Protein AF-A0A7S2IK73-F1 (afdb_monomer)

Sequence (118 aa):
QSRLALACCGTVNLELARARVPQVAVYRSSALTSWVVRRILQPTISHATLPNILNHRLLDDTSLPSVATASIPELLFEQCTAGAITQAALPLLECPAQALAQVEASASVLDALVSRDA

Solvent-accessible surface area (backbone atoms only — not comparable to full-atom values): 6816 Å² total; per-residue (Å²): 135,74,76,62,44,82,37,74,44,60,70,56,50,52,52,33,24,74,68,56,37,29,58,36,39,42,42,68,59,54,83,82,50,43,60,56,38,66,76,62,42,57,89,72,53,91,60,84,42,64,62,49,42,46,57,58,51,54,65,75,76,44,101,62,83,90,66,87,60,46,63,70,48,71,24,59,35,85,52,45,37,75,66,51,50,46,68,59,44,46,54,40,70,76,33,66,67,55,23,49,46,30,20,53,42,39,33,54,47,50,52,56,54,59,64,72,80,109

Struct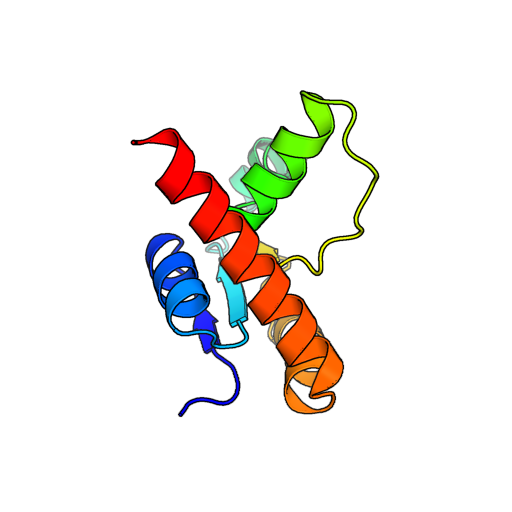ure (mmCIF, N/CA/C/O backbone):
data_AF-A0A7S2IK73-F1
#
_entry.id   AF-A0A7S2IK73-F1
#
loop_
_atom_site.group_PDB
_atom_site.id
_atom_site.type_symbol
_atom_site.label_atom_id
_atom_site.label_alt_id
_atom_site.label_comp_id
_atom_site.label_asym_id
_atom_site.label_entity_id
_atom_site.label_seq_id
_atom_site.pdbx_PDB_ins_code
_atom_site.Cartn_x
_atom_site.Cartn_y
_atom_site.Cartn_z
_atom_site.occupancy
_atom_site.B_iso_or_equiv
_atom_site.auth_seq_id
_atom_site.auth_comp_id
_atom_site.auth_asym_id
_atom_site.auth_atom_id
_atom_site.pdbx_PDB_model_num
ATOM 1 N N . GLN A 1 1 ? -16.899 -9.544 -3.405 1.00 65.75 1 GLN A N 1
ATOM 2 C CA . GLN A 1 1 ? -15.589 -8.916 -3.677 1.00 65.75 1 GLN A CA 1
ATOM 3 C C . GLN A 1 1 ? -15.107 -8.236 -2.402 1.00 65.75 1 GLN A C 1
ATOM 5 O O . GLN A 1 1 ? -15.948 -7.740 -1.657 1.00 65.75 1 GLN A O 1
ATOM 10 N N . SER A 1 2 ? -13.803 -8.258 -2.122 1.00 82.19 2 SER A N 1
ATOM 11 C CA . SER A 1 2 ? -13.225 -7.571 -0.957 1.00 82.19 2 SER A CA 1
ATOM 12 C C . SER A 1 2 ? -13.263 -6.055 -1.158 1.00 82.19 2 SER A C 1
ATOM 14 O O . SER A 1 2 ? -13.017 -5.581 -2.261 1.00 82.19 2 SER A O 1
ATOM 16 N N . ARG A 1 3 ? -13.575 -5.293 -0.101 1.00 87.88 3 ARG A N 1
ATOM 17 C CA . ARG A 1 3 ? -13.638 -3.817 -0.154 1.00 87.88 3 ARG A CA 1
ATOM 18 C C . ARG A 1 3 ? -12.263 -3.145 -0.067 1.00 87.88 3 ARG A C 1
ATOM 20 O O . ARG A 1 3 ? -12.104 -2.030 -0.542 1.00 87.88 3 ARG A O 1
ATOM 27 N N . LEU A 1 4 ? -11.304 -3.818 0.562 1.00 91.31 4 LEU A N 1
ATOM 28 C CA . LEU A 1 4 ? -9.925 -3.383 0.756 1.00 91.31 4 LEU A CA 1
ATOM 29 C C . LEU A 1 4 ? -9.061 -4.631 0.986 1.00 91.31 4 LEU A C 1
ATOM 31 O O . LEU A 1 4 ? -9.536 -5.596 1.591 1.00 91.31 4 LEU A O 1
ATOM 35 N N . ALA A 1 5 ? -7.806 -4.602 0.548 1.00 92.56 5 ALA A N 1
ATOM 36 C CA . ALA A 1 5 ? -6.807 -5.622 0.838 1.00 92.56 5 ALA A CA 1
ATOM 37 C C . ALA A 1 5 ? -5.599 -5.032 1.584 1.00 92.56 5 ALA A C 1
ATOM 39 O O . ALA A 1 5 ? -5.119 -3.951 1.257 1.00 92.56 5 ALA A O 1
ATOM 40 N N . LEU A 1 6 ? -5.078 -5.758 2.572 1.00 91.50 6 LEU A N 1
ATOM 41 C CA . LEU A 1 6 ? -3.769 -5.481 3.167 1.00 91.50 6 LEU A CA 1
ATOM 42 C C . LEU A 1 6 ? -2.783 -6.490 2.583 1.00 91.50 6 LEU A C 1
ATOM 44 O O . LEU A 1 6 ? -2.998 -7.695 2.723 1.00 91.50 6 LEU A O 1
ATOM 48 N N . ALA A 1 7 ? -1.737 -6.018 1.914 1.00 90.44 7 ALA A N 1
ATOM 49 C CA . ALA A 1 7 ? -0.818 -6.878 1.179 1.00 90.44 7 ALA A CA 1
ATOM 50 C C . ALA A 1 7 ? 0.625 -6.695 1.654 1.00 90.44 7 ALA A C 1
ATOM 52 O O . ALA A 1 7 ? 1.130 -5.578 1.748 1.00 90.44 7 ALA A O 1
ATOM 53 N N . CYS A 1 8 ? 1.292 -7.814 1.936 1.00 86.62 8 CYS A N 1
ATOM 54 C CA . CYS A 1 8 ? 2.678 -7.849 2.413 1.00 86.62 8 CYS A CA 1
ATOM 55 C C . CYS A 1 8 ? 3.665 -8.340 1.344 1.00 86.62 8 CYS A C 1
ATOM 57 O O . CYS A 1 8 ? 4.797 -8.692 1.668 1.00 86.62 8 CYS A O 1
ATOM 59 N N . CYS A 1 9 ? 3.224 -8.480 0.091 1.00 83.56 9 CYS A N 1
ATOM 60 C CA . CYS A 1 9 ? 4.002 -9.105 -0.971 1.00 83.56 9 CYS A CA 1
ATOM 61 C C . CYS A 1 9 ? 3.826 -8.348 -2.286 1.00 83.56 9 CYS A C 1
ATOM 63 O O . CYS A 1 9 ? 2.705 -8.168 -2.756 1.00 83.56 9 CYS A O 1
ATOM 65 N N . GLY A 1 10 ? 4.939 -7.963 -2.912 1.00 78.25 10 GLY A N 1
ATOM 66 C CA . GLY A 1 10 ? 4.924 -7.106 -4.098 1.00 78.25 10 GLY A CA 1
ATOM 67 C C . GLY A 1 10 ? 4.185 -7.705 -5.295 1.00 78.25 10 GLY A C 1
ATOM 68 O O . GLY A 1 10 ? 3.512 -6.974 -6.013 1.00 78.25 10 GLY A O 1
ATOM 69 N N . THR A 1 11 ? 4.244 -9.025 -5.492 1.00 84.00 11 THR A N 1
ATOM 70 C CA . THR A 1 11 ? 3.506 -9.695 -6.578 1.00 84.00 11 THR A CA 1
ATOM 71 C C . THR A 1 11 ? 2.004 -9.727 -6.309 1.00 84.00 11 THR A C 1
ATOM 73 O O . THR A 1 11 ? 1.213 -9.497 -7.218 1.00 84.00 11 THR A O 1
ATOM 76 N N . VAL A 1 12 ? 1.599 -9.909 -5.049 1.00 87.69 12 VAL A N 1
ATOM 77 C CA . VAL A 1 12 ? 0.189 -9.818 -4.643 1.00 87.69 12 VAL A CA 1
ATOM 78 C C . VAL A 1 12 ? -0.352 -8.413 -4.893 1.00 87.69 12 VAL A C 1
ATOM 80 O O . VAL A 1 12 ? -1.484 -8.278 -5.346 1.00 87.69 12 VAL A O 1
ATOM 83 N N . ASN A 1 13 ? 0.453 -7.368 -4.684 1.00 86.25 13 ASN A N 1
ATOM 84 C CA . ASN A 1 13 ? 0.032 -6.001 -4.987 1.00 86.25 13 ASN A CA 1
ATOM 85 C C . ASN A 1 13 ? -0.286 -5.778 -6.475 1.00 86.25 13 ASN A C 1
ATOM 87 O O . ASN A 1 13 ? -1.196 -5.010 -6.793 1.00 86.25 13 ASN A O 1
ATOM 91 N N . LEU A 1 14 ? 0.437 -6.443 -7.384 1.00 84.19 14 LEU A N 1
ATOM 92 C CA . LEU A 1 14 ? 0.161 -6.377 -8.824 1.00 84.19 14 LEU A CA 1
ATOM 93 C C . LEU A 1 14 ? -1.114 -7.141 -9.190 1.00 84.19 14 LEU A C 1
ATOM 95 O O . LEU A 1 14 ? -1.940 -6.631 -9.943 1.00 84.19 14 LEU A O 1
ATOM 99 N N . GLU A 1 15 ? -1.317 -8.324 -8.612 1.00 88.31 15 GLU A N 1
ATOM 100 C CA . GLU A 1 15 ? -2.551 -9.093 -8.813 1.00 88.31 15 GLU A CA 1
ATOM 101 C C . GLU A 1 15 ? -3.779 -8.352 -8.265 1.00 88.31 15 GLU A C 1
ATOM 103 O O . GLU A 1 15 ? -4.835 -8.341 -8.894 1.00 88.31 15 GLU A O 1
ATOM 108 N N . LEU A 1 16 ? -3.647 -7.658 -7.130 1.00 90.00 16 LEU A N 1
ATOM 109 C CA . LEU A 1 16 ? -4.706 -6.808 -6.575 1.00 90.00 16 LEU A CA 1
ATOM 110 C C . LEU A 1 16 ? -4.988 -5.584 -7.453 1.00 90.00 16 LEU A C 1
ATOM 112 O O . LEU A 1 16 ? -6.155 -5.237 -7.650 1.00 90.00 16 LEU A O 1
ATOM 116 N N . ALA A 1 17 ? -3.946 -4.968 -8.023 1.00 87.44 17 ALA A N 1
ATOM 117 C CA . ALA A 1 17 ? -4.098 -3.891 -8.998 1.00 87.44 17 ALA A CA 1
ATOM 118 C C . ALA A 1 17 ? -4.858 -4.379 -10.243 1.00 87.44 17 ALA A C 1
ATOM 120 O O . ALA A 1 17 ? -5.825 -3.743 -10.665 1.00 87.44 17 ALA A O 1
ATOM 121 N N . ARG A 1 18 ? -4.504 -5.562 -10.764 1.00 87.44 18 ARG A N 1
ATOM 122 C CA . ARG A 1 18 ? -5.210 -6.218 -11.875 1.00 87.44 18 ARG A CA 1
ATOM 123 C C . ARG A 1 18 ? -6.662 -6.549 -11.527 1.00 87.44 18 ARG A C 1
ATOM 125 O O . ARG A 1 18 ? -7.556 -6.358 -12.348 1.00 87.44 18 ARG A O 1
ATOM 132 N N . ALA A 1 19 ? -6.908 -7.019 -10.307 1.00 90.38 19 ALA A N 1
ATOM 133 C CA . ALA A 1 19 ? -8.240 -7.331 -9.795 1.00 90.38 19 ALA A CA 1
ATOM 134 C C . ALA A 1 19 ? -9.061 -6.083 -9.423 1.00 90.38 19 ALA A C 1
ATOM 136 O O . ALA A 1 19 ? -10.208 -6.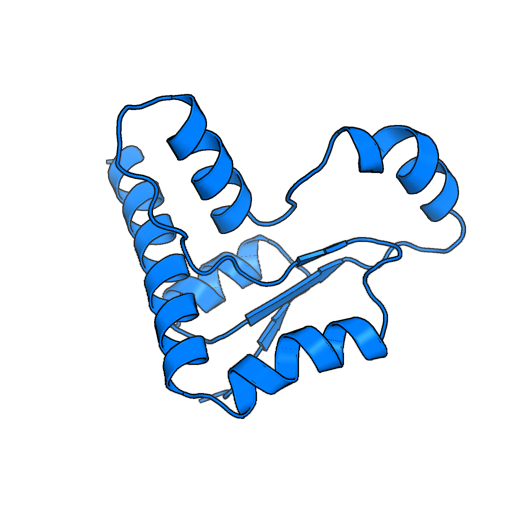221 -8.995 1.00 90.38 19 ALA A O 1
ATOM 137 N N . ARG A 1 20 ? -8.499 -4.876 -9.588 1.00 90.62 20 ARG A N 1
ATOM 138 C CA . ARG A 1 20 ? -9.130 -3.589 -9.264 1.00 90.62 20 ARG A CA 1
ATOM 139 C C . ARG A 1 20 ? -9.580 -3.487 -7.802 1.00 90.62 20 ARG A C 1
ATOM 141 O O . ARG A 1 20 ? -10.622 -2.904 -7.503 1.00 90.62 20 ARG A O 1
ATOM 148 N N . VAL A 1 21 ? -8.793 -4.052 -6.886 1.00 92.06 21 VAL A N 1
ATOM 149 C CA . VAL A 1 21 ? -9.076 -4.039 -5.445 1.00 92.06 21 VAL A CA 1
ATOM 150 C C . VAL A 1 21 ? -8.255 -2.937 -4.764 1.00 92.06 21 VAL A C 1
ATOM 152 O O . VAL A 1 21 ? -7.030 -2.930 -4.900 1.00 92.06 21 VAL A O 1
ATOM 155 N N . PRO A 1 22 ? -8.888 -2.025 -3.998 1.00 91.50 22 PRO A N 1
ATOM 156 C CA . PRO A 1 22 ? -8.169 -1.052 -3.183 1.00 91.50 22 PRO A CA 1
ATOM 157 C C . PRO A 1 22 ? -7.223 -1.751 -2.205 1.00 91.50 22 PRO A C 1
ATOM 159 O O . PRO A 1 22 ? -7.610 -2.752 -1.597 1.00 91.50 22 PRO A O 1
ATOM 162 N N . GLN A 1 23 ? -6.011 -1.232 -2.004 1.00 92.25 23 GLN A N 1
ATOM 163 C CA . GLN A 1 23 ? -4.998 -1.945 -1.224 1.00 92.25 23 GLN A CA 1
ATOM 164 C C . GLN A 1 23 ? -4.135 -1.051 -0.332 1.00 92.25 23 GLN A C 1
ATOM 166 O O . GLN A 1 23 ? -3.937 0.116 -0.611 1.00 92.25 23 GLN A O 1
ATOM 171 N N . VAL A 1 24 ? -3.586 -1.610 0.744 1.00 91.38 24 VAL A N 1
ATOM 172 C CA . VAL A 1 24 ? -2.535 -0.976 1.552 1.00 91.38 24 VAL A CA 1
ATOM 173 C C . VAL A 1 24 ? -1.370 -1.946 1.633 1.00 91.38 24 VAL A C 1
ATOM 175 O O . VAL A 1 24 ? -1.534 -3.107 2.018 1.00 91.38 24 VAL A O 1
ATOM 178 N N . ALA A 1 25 ? -0.191 -1.471 1.259 1.00 90.12 25 ALA A N 1
ATOM 179 C CA . ALA A 1 25 ? 1.026 -2.255 1.287 1.00 90.12 25 ALA A CA 1
ATOM 180 C C . ALA A 1 25 ? 1.675 -2.157 2.670 1.00 90.12 25 ALA A C 1
ATOM 182 O O . ALA A 1 25 ? 1.974 -1.064 3.154 1.00 90.12 25 ALA A O 1
ATOM 183 N N . VAL A 1 26 ? 1.898 -3.298 3.314 1.00 89.31 26 VAL A N 1
ATOM 184 C CA . VAL A 1 26 ? 2.389 -3.361 4.692 1.00 89.31 26 VAL A CA 1
ATOM 185 C C . VAL A 1 26 ? 3.603 -4.278 4.782 1.00 89.31 26 VAL A C 1
ATOM 187 O O . VAL A 1 26 ? 3.526 -5.473 4.516 1.00 89.31 26 VAL A O 1
ATOM 190 N N . TYR A 1 27 ? 4.747 -3.726 5.180 1.00 85.62 27 TYR A N 1
ATOM 191 C CA . TYR A 1 27 ? 6.002 -4.473 5.285 1.00 85.62 27 TYR A CA 1
ATOM 192 C C . TYR A 1 27 ? 6.610 -4.275 6.665 1.00 85.62 27 TYR A C 1
ATOM 194 O O . TYR A 1 27 ? 7.365 -3.338 6.888 1.00 85.62 27 TYR A O 1
ATOM 202 N N . ARG A 1 28 ? 6.297 -5.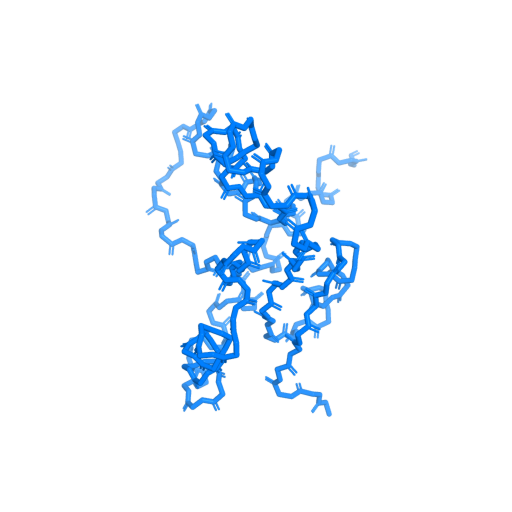151 7.620 1.00 82.25 28 ARG A N 1
ATOM 203 C CA . ARG A 1 28 ? 6.836 -5.051 8.983 1.00 82.25 28 ARG A CA 1
ATOM 204 C C . ARG A 1 28 ? 8.222 -5.699 9.086 1.00 82.25 28 ARG A C 1
ATOM 206 O O . ARG A 1 28 ? 8.403 -6.829 8.645 1.00 82.25 28 ARG A O 1
ATOM 213 N N . SER A 1 29 ? 9.177 -5.026 9.732 1.00 73.75 29 SER A N 1
ATOM 214 C CA . SER A 1 29 ? 10.463 -5.625 10.131 1.00 73.75 29 SER A CA 1
ATOM 215 C C . SER A 1 29 ? 10.411 -6.202 11.546 1.00 73.75 29 SER A C 1
ATOM 217 O O . SER A 1 29 ? 9.631 -5.760 12.394 1.00 73.75 29 SER A O 1
ATOM 219 N N . SER A 1 30 ? 11.278 -7.177 11.826 1.00 73.19 30 SER A N 1
ATOM 220 C CA . SER A 1 30 ? 11.518 -7.643 13.194 1.00 73.19 30 SER A CA 1
ATOM 221 C C . SER A 1 30 ? 12.362 -6.623 13.969 1.00 73.19 30 SER A C 1
ATOM 223 O O . SER A 1 30 ? 13.166 -5.897 13.385 1.00 73.19 30 SER A O 1
ATOM 225 N N . ALA A 1 31 ? 12.231 -6.591 15.300 1.00 63.59 31 ALA A N 1
ATOM 226 C CA . ALA A 1 31 ? 12.967 -5.643 16.149 1.00 63.59 31 ALA A CA 1
ATOM 227 C C . ALA A 1 31 ? 14.499 -5.733 15.979 1.00 63.59 31 ALA A C 1
ATOM 229 O O . ALA A 1 31 ? 15.198 -4.734 16.124 1.00 63.59 31 ALA A O 1
ATOM 230 N N . LEU A 1 32 ? 15.013 -6.912 15.612 1.00 64.75 32 LEU A N 1
ATOM 231 C CA . LEU A 1 32 ? 16.434 -7.137 15.348 1.00 64.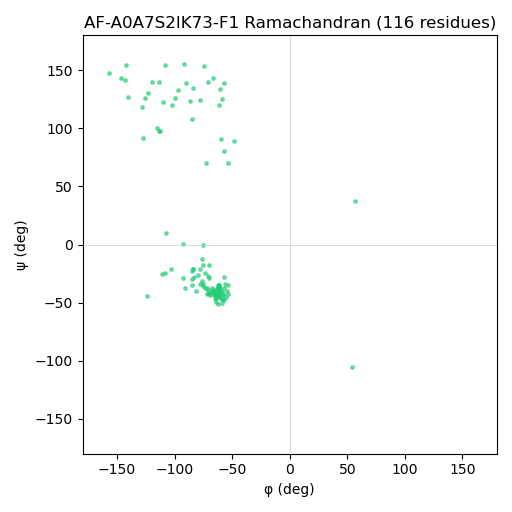75 32 LEU A CA 1
ATOM 232 C C . LEU A 1 32 ? 16.885 -6.549 13.995 1.00 64.75 32 LEU A C 1
ATOM 234 O O . LEU A 1 32 ? 17.995 -6.039 13.882 1.00 64.75 32 LEU A O 1
ATOM 238 N N . THR A 1 33 ? 16.018 -6.566 12.974 1.00 62.59 33 THR A N 1
ATOM 239 C CA . THR A 1 33 ? 16.306 -5.992 11.641 1.00 62.59 33 THR A CA 1
ATOM 240 C C . THR A 1 33 ? 16.046 -4.486 11.572 1.00 62.59 33 THR A C 1
ATOM 242 O O . THR A 1 33 ? 16.653 -3.797 10.753 1.00 62.59 33 THR A O 1
ATOM 245 N N . SER A 1 34 ? 15.231 -3.947 12.481 1.00 63.16 34 SER A N 1
ATOM 246 C CA . SER A 1 34 ? 14.928 -2.516 12.602 1.00 63.16 34 SER A CA 1
ATOM 247 C C . SER A 1 34 ? 16.161 -1.610 12.709 1.00 63.16 34 SER A C 1
ATOM 249 O O . SER A 1 34 ? 16.147 -0.507 12.168 1.00 63.16 34 SER A O 1
ATOM 251 N N . TRP A 1 35 ? 17.244 -2.056 13.357 1.00 66.25 35 TRP A N 1
ATOM 252 C CA . TRP A 1 35 ? 18.470 -1.253 13.472 1.00 66.25 35 TRP A CA 1
ATOM 253 C C . TRP A 1 35 ? 19.195 -1.089 12.127 1.00 66.25 35 TRP A C 1
ATOM 255 O O . TRP A 1 35 ? 19.586 0.022 11.766 1.00 66.25 35 TRP A O 1
ATOM 265 N N . VAL A 1 36 ? 19.309 -2.175 11.354 1.00 65.69 36 VAL A N 1
ATOM 266 C CA . VAL A 1 36 ? 19.891 -2.170 9.998 1.00 65.69 36 VAL A CA 1
ATOM 267 C C . VAL A 1 36 ? 19.015 -1.349 9.056 1.00 65.69 36 VAL A C 1
ATOM 269 O O . VAL A 1 36 ? 19.510 -0.513 8.303 1.00 65.69 36 VAL A O 1
ATOM 272 N N . VAL A 1 37 ? 17.698 -1.532 9.155 1.00 60.28 37 VAL A N 1
ATOM 273 C CA . VAL A 1 37 ? 16.719 -0.783 8.370 1.00 60.28 37 VAL A CA 1
ATOM 274 C C . VAL A 1 37 ? 16.832 0.721 8.622 1.00 60.28 37 VAL A C 1
ATOM 276 O O . VAL A 1 37 ? 16.955 1.478 7.663 1.00 60.28 37 VAL A O 1
ATOM 279 N N . ARG A 1 38 ? 16.849 1.160 9.889 1.00 63.69 38 ARG A N 1
ATOM 280 C CA . ARG A 1 38 ? 16.967 2.583 10.257 1.00 63.69 38 ARG A CA 1
ATOM 281 C C . ARG A 1 38 ? 18.260 3.227 9.771 1.00 63.69 38 ARG A C 1
ATOM 283 O O . ARG A 1 38 ? 18.251 4.378 9.357 1.00 63.69 38 ARG A O 1
ATOM 290 N N . ARG A 1 39 ? 19.379 2.506 9.857 1.00 61.16 39 ARG A N 1
ATOM 291 C CA . ARG A 1 39 ? 20.711 3.055 9.558 1.00 61.16 39 ARG A CA 1
ATOM 292 C C . ARG A 1 39 ? 21.075 3.014 8.074 1.00 61.16 39 ARG A C 1
ATOM 294 O O . ARG A 1 39 ? 21.865 3.847 7.653 1.00 61.16 39 ARG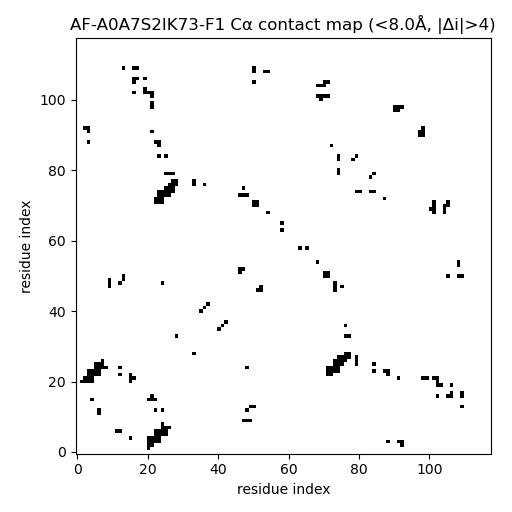 A O 1
ATOM 301 N N . ILE A 1 40 ? 20.564 2.041 7.317 1.00 61.22 40 ILE A N 1
ATOM 302 C CA . ILE A 1 40 ? 21.079 1.725 5.973 1.00 61.22 40 ILE A CA 1
ATOM 303 C C . ILE A 1 40 ? 19.983 1.792 4.900 1.00 61.22 40 ILE A C 1
ATOM 305 O O . ILE A 1 40 ? 20.203 2.366 3.835 1.00 61.22 40 ILE A O 1
ATOM 309 N N . LEU A 1 41 ? 18.794 1.234 5.162 1.00 59.41 41 LEU A N 1
ATOM 310 C CA . LEU A 1 41 ? 17.750 1.101 4.135 1.00 59.41 41 LEU A CA 1
ATOM 311 C C . LEU A 1 41 ? 16.784 2.294 4.089 1.00 59.41 41 LEU A C 1
ATOM 313 O O . LEU A 1 41 ? 16.406 2.701 2.998 1.00 59.41 41 LEU A O 1
ATOM 317 N N . GLN A 1 42 ? 16.410 2.880 5.231 1.00 61.31 42 GLN A N 1
ATOM 318 C CA . GLN A 1 42 ? 15.499 4.035 5.287 1.00 61.31 42 GLN A CA 1
ATOM 319 C C . GLN A 1 42 ? 15.927 5.248 4.439 1.00 61.31 42 GLN A C 1
ATOM 321 O O . GLN A 1 42 ? 15.051 5.824 3.804 1.00 61.31 42 GLN A O 1
ATOM 326 N N . PRO A 1 43 ? 17.215 5.645 4.364 1.00 57.88 43 PRO A N 1
ATOM 327 C CA . PRO A 1 43 ? 17.611 6.761 3.499 1.00 57.88 43 PRO A CA 1
ATOM 328 C C . PRO A 1 43 ? 17.668 6.399 2.004 1.00 57.88 43 PRO A C 1
ATOM 330 O O . PRO A 1 43 ? 17.774 7.297 1.177 1.00 57.88 43 PRO A O 1
ATOM 333 N N . THR A 1 44 ? 17.614 5.109 1.652 1.00 56.16 44 THR A N 1
ATOM 334 C CA . THR A 1 44 ? 17.843 4.622 0.277 1.00 56.16 44 THR A CA 1
ATOM 335 C C . THR A 1 44 ? 16.568 4.075 -0.380 1.00 56.16 44 THR A C 1
ATOM 337 O O . THR A 1 44 ? 16.466 4.053 -1.604 1.00 56.16 44 THR A O 1
ATOM 340 N N . ILE A 1 45 ? 15.590 3.617 0.409 1.00 60.00 45 ILE A N 1
ATOM 341 C CA . ILE A 1 45 ? 14.365 2.969 -0.077 1.00 60.00 45 ILE A CA 1
ATOM 342 C C . ILE A 1 45 ? 13.162 3.862 0.224 1.00 60.00 45 ILE A C 1
ATOM 344 O O . ILE A 1 45 ? 12.617 3.828 1.326 1.00 60.00 45 ILE A O 1
ATOM 348 N N . SER A 1 46 ? 12.731 4.627 -0.779 1.00 61.53 46 SER A N 1
ATOM 349 C CA . SER A 1 46 ? 11.525 5.463 -0.689 1.00 61.53 46 SER A CA 1
ATOM 350 C C . SER A 1 46 ? 10.236 4.685 -0.966 1.00 61.53 46 SER A C 1
ATOM 352 O O . S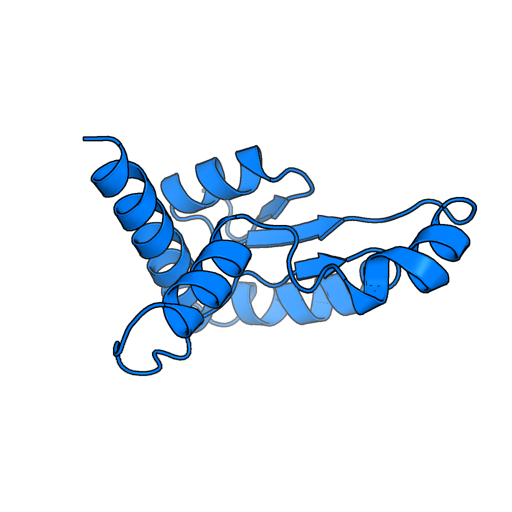ER A 1 46 ? 9.190 5.040 -0.431 1.00 61.53 46 SER A O 1
ATOM 354 N N . HIS A 1 47 ? 10.307 3.616 -1.770 1.00 64.12 47 HIS A N 1
ATOM 355 C CA . HIS A 1 47 ? 9.152 2.802 -2.158 1.00 64.12 47 HIS A CA 1
ATOM 356 C C . HIS A 1 47 ? 9.512 1.315 -2.254 1.00 64.12 47 HIS A C 1
ATOM 358 O O . HIS A 1 47 ? 10.593 0.962 -2.727 1.00 64.12 47 HIS A O 1
ATOM 364 N N . ALA A 1 48 ? 8.597 0.447 -1.824 1.00 68.06 48 ALA A N 1
ATOM 365 C CA . ALA A 1 48 ? 8.732 -1.007 -1.884 1.00 68.06 48 ALA A CA 1
ATOM 366 C C . ALA A 1 48 ? 7.815 -1.653 -2.930 1.00 68.06 48 ALA A C 1
ATOM 368 O O . ALA A 1 48 ? 8.115 -2.749 -3.406 1.00 68.06 48 ALA A O 1
ATOM 369 N N . THR A 1 49 ? 6.697 -1.018 -3.296 1.00 63.28 49 THR A N 1
ATOM 370 C CA . THR A 1 49 ? 5.807 -1.571 -4.321 1.00 63.28 49 THR A CA 1
ATOM 371 C C . THR A 1 49 ? 6.198 -1.074 -5.705 1.00 63.28 49 THR A C 1
ATOM 373 O O . THR A 1 49 ? 6.510 0.099 -5.907 1.00 63.28 49 THR A O 1
ATOM 376 N N . LEU A 1 50 ? 6.154 -1.983 -6.680 1.00 68.25 50 LEU A N 1
ATOM 377 C CA . LEU A 1 50 ? 6.449 -1.674 -8.078 1.00 68.25 50 LEU A CA 1
ATOM 378 C C . LEU A 1 50 ? 5.621 -0.497 -8.617 1.00 68.25 50 LEU A C 1
ATOM 380 O O . LEU A 1 50 ? 6.230 0.368 -9.244 1.00 68.25 50 LEU A O 1
ATOM 384 N N . PRO A 1 51 ? 4.304 -0.375 -8.337 1.00 68.75 51 PRO A N 1
ATOM 385 C CA . PRO A 1 51 ? 3.533 0.765 -8.819 1.00 68.75 51 PRO A CA 1
ATOM 386 C C . PRO A 1 51 ? 4.082 2.118 -8.354 1.00 68.75 51 PRO A C 1
ATOM 388 O O . PRO A 1 51 ? 4.222 3.040 -9.154 1.00 68.75 51 PRO A O 1
ATOM 391 N N . ASN A 1 52 ? 4.476 2.225 -7.084 1.00 72.81 52 ASN A N 1
ATOM 392 C CA . ASN A 1 52 ? 5.025 3.467 -6.547 1.00 72.81 52 ASN A CA 1
ATOM 393 C C . ASN A 1 52 ? 6.470 3.722 -7.011 1.00 72.81 52 ASN A C 1
ATOM 395 O O . ASN A 1 52 ? 6.823 4.865 -7.293 1.00 72.81 52 ASN A O 1
ATOM 399 N N . ILE A 1 53 ? 7.293 2.675 -7.155 1.00 70.31 53 ILE A N 1
ATOM 400 C CA . ILE A 1 53 ? 8.650 2.788 -7.722 1.00 70.31 53 ILE A CA 1
ATOM 401 C C . ILE A 1 53 ? 8.588 3.296 -9.167 1.00 70.31 53 ILE A C 1
ATOM 403 O O . ILE A 1 53 ? 9.379 4.154 -9.554 1.00 70.31 53 ILE A O 1
ATOM 407 N N . LEU A 1 54 ? 7.656 2.781 -9.969 1.00 68.06 54 LEU A N 1
ATOM 408 C CA . LEU A 1 54 ? 7.487 3.186 -11.364 1.00 68.06 54 LEU A CA 1
ATOM 409 C C . LEU A 1 54 ? 6.922 4.593 -11.475 1.00 68.06 54 LEU A C 1
ATOM 411 O O . LEU A 1 54 ? 7.443 5.362 -12.271 1.00 68.06 54 LEU A O 1
ATOM 415 N N . ASN A 1 55 ? 5.942 4.957 -10.645 1.00 65.62 55 ASN A N 1
ATOM 416 C CA . ASN A 1 55 ? 5.470 6.339 -10.572 1.00 65.62 55 ASN A CA 1
ATOM 417 C C . ASN A 1 55 ? 6.624 7.300 -10.268 1.00 65.62 55 ASN A C 1
ATOM 419 O O . ASN A 1 55 ? 6.773 8.301 -10.957 1.00 65.62 55 ASN A O 1
ATOM 423 N N . HIS A 1 56 ? 7.491 6.972 -9.306 1.00 60.19 56 HIS A N 1
ATOM 424 C CA . HIS A 1 56 ? 8.650 7.811 -9.003 1.00 60.19 56 HIS A CA 1
ATOM 425 C C . HIS A 1 56 ? 9.678 7.839 -10.148 1.00 60.19 56 HIS A C 1
ATOM 427 O O . HIS A 1 56 ? 10.222 8.893 -10.454 1.00 60.19 56 HIS A O 1
ATOM 433 N N . ARG A 1 57 ? 9.954 6.706 -10.806 1.00 56.09 57 ARG A N 1
ATOM 434 C CA . ARG A 1 57 ? 10.953 6.642 -11.890 1.00 56.09 57 ARG A CA 1
ATOM 435 C C . ARG A 1 57 ? 10.482 7.228 -13.221 1.00 56.09 57 ARG A C 1
ATOM 437 O O . ARG A 1 57 ? 11.307 7.750 -13.959 1.00 56.09 57 ARG A O 1
ATOM 444 N N . LEU A 1 58 ? 9.190 7.160 -13.537 1.00 52.19 58 LEU A N 1
ATOM 445 C CA . LEU A 1 58 ? 8.626 7.759 -14.753 1.00 52.19 58 LEU A CA 1
ATOM 446 C C . LEU A 1 58 ? 8.628 9.296 -14.693 1.00 52.19 58 LEU A C 1
ATOM 448 O O . LEU A 1 58 ? 8.760 9.938 -15.733 1.00 52.19 58 LEU A O 1
ATOM 452 N N . LEU A 1 59 ? 8.539 9.872 -13.488 1.00 49.28 59 LEU A N 1
ATOM 453 C CA . LEU A 1 59 ? 8.632 11.317 -13.251 1.00 49.28 59 LEU A CA 1
ATOM 454 C C . LEU A 1 59 ? 10.067 11.867 -13.388 1.00 49.28 59 LEU A C 1
ATOM 456 O O . LEU A 1 59 ? 10.221 13.048 -13.687 1.00 49.28 59 LEU A O 1
ATOM 460 N N . ASP A 1 60 ? 11.097 11.032 -13.209 1.00 46.97 60 ASP A N 1
ATOM 461 C CA . ASP A 1 60 ? 12.509 11.438 -13.330 1.00 46.97 60 ASP A CA 1
ATOM 462 C C . 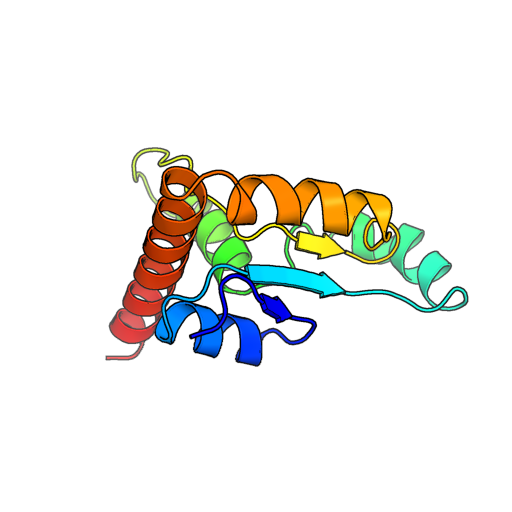ASP A 1 60 ? 13.041 11.394 -14.783 1.00 46.97 60 ASP A C 1
ATOM 464 O O . ASP A 1 60 ? 14.014 12.079 -15.093 1.00 46.97 60 ASP A O 1
ATOM 468 N N . ASP A 1 61 ? 12.428 10.610 -15.682 1.00 43.97 61 ASP A N 1
ATOM 469 C CA . ASP A 1 61 ? 12.972 10.329 -17.030 1.00 43.97 61 ASP A CA 1
ATOM 470 C C . ASP A 1 61 ? 12.284 11.123 -18.161 1.00 43.97 61 ASP A C 1
ATOM 472 O O . ASP A 1 61 ? 12.857 11.330 -19.228 1.00 43.97 61 ASP A O 1
ATOM 476 N N . THR A 1 62 ? 11.057 11.628 -17.973 1.00 36.25 62 THR A N 1
ATOM 477 C CA . THR A 1 62 ? 10.348 12.326 -19.061 1.00 36.25 62 THR A CA 1
ATOM 478 C C . THR A 1 62 ? 9.446 13.459 -18.594 1.00 36.25 62 THR A C 1
ATOM 480 O O . THR A 1 62 ? 8.742 13.375 -17.594 1.00 36.25 62 THR A O 1
ATOM 483 N N . SER A 1 63 ? 9.430 14.509 -19.410 1.00 40.47 63 SER A N 1
ATOM 484 C CA . SER A 1 63 ? 8.437 15.575 -19.505 1.00 40.47 63 SER A CA 1
ATOM 485 C C . SER A 1 63 ? 7.007 15.040 -19.703 1.00 40.47 63 SER A C 1
ATOM 487 O O . SER A 1 63 ? 6.424 15.187 -20.777 1.00 40.47 63 SER A O 1
ATOM 489 N N . LEU A 1 64 ? 6.431 14.421 -18.675 1.00 37.28 64 LEU A N 1
ATOM 490 C CA . LEU A 1 64 ? 5.000 14.170 -18.547 1.00 37.28 64 LEU A CA 1
ATOM 491 C C . LEU A 1 64 ? 4.461 14.986 -17.366 1.00 37.28 64 LEU A C 1
ATOM 493 O O . LEU A 1 64 ? 5.142 15.135 -16.349 1.00 37.28 64 LEU A O 1
ATOM 497 N N . PRO A 1 65 ? 3.263 15.579 -17.503 1.00 32.75 65 PRO A N 1
ATOM 498 C CA . PRO A 1 65 ? 2.705 16.439 -16.479 1.00 32.75 65 PRO A CA 1
ATOM 499 C C . PRO A 1 65 ? 2.536 15.639 -15.192 1.00 32.75 65 PRO A C 1
ATOM 501 O O . PRO A 1 65 ? 2.034 14.518 -15.208 1.00 32.75 65 PRO A O 1
ATOM 504 N N . SER A 1 66 ? 2.966 16.258 -14.095 1.00 35.78 66 SER A N 1
ATOM 505 C CA . SER A 1 66 ? 2.761 15.838 -12.714 1.00 35.78 66 SER A CA 1
ATOM 506 C C . SER A 1 66 ? 1.290 15.485 -12.476 1.00 35.78 66 SER A C 1
ATOM 508 O O . SER A 1 66 ? 0.469 16.331 -12.122 1.00 35.78 66 SER A O 1
ATOM 510 N N . VAL A 1 67 ? 0.929 14.228 -12.715 1.00 39.50 67 VAL A N 1
ATOM 511 C CA . VAL A 1 67 ? -0.293 13.657 -12.175 1.00 39.50 67 VAL A CA 1
ATOM 512 C C . VAL A 1 67 ? 0.106 13.183 -10.793 1.00 39.50 67 VAL A C 1
ATOM 514 O O . VAL A 1 67 ? 0.866 12.224 -10.650 1.00 39.50 67 VAL A O 1
ATOM 517 N N . ALA A 1 68 ? -0.379 13.899 -9.779 1.00 43.00 68 ALA A N 1
ATOM 518 C CA . ALA A 1 68 ? -0.432 13.446 -8.398 1.00 43.00 68 ALA A CA 1
ATOM 519 C C . ALA A 1 68 ? -1.237 12.138 -8.366 1.00 43.00 68 ALA A C 1
ATOM 521 O O . ALA A 1 68 ? -2.448 12.114 -8.163 1.00 43.00 68 ALA A O 1
ATOM 522 N N . THR A 1 69 ? -0.561 11.053 -8.717 1.00 50.47 69 THR A N 1
ATOM 523 C CA . THR A 1 69 ? -1.148 9.743 -8.938 1.00 50.47 69 THR A CA 1
ATOM 524 C C . THR A 1 69 ? -1.398 9.172 -7.557 1.00 50.47 69 THR A C 1
ATOM 526 O O . THR A 1 69 ? -0.490 9.177 -6.728 1.00 50.47 69 THR A O 1
ATOM 529 N N . ALA A 1 70 ? -2.638 8.777 -7.268 1.00 56.44 70 ALA A N 1
ATOM 530 C CA . ALA A 1 70 ? -3.028 8.227 -5.977 1.00 56.44 70 ALA A CA 1
ATOM 531 C C . ALA A 1 70 ? -2.211 6.956 -5.693 1.00 56.44 70 ALA A C 1
ATOM 533 O O . ALA A 1 70 ? -2.573 5.858 -6.111 1.00 56.44 70 ALA A O 1
ATOM 534 N N . SER A 1 71 ? -1.066 7.137 -5.036 1.00 69.69 71 SER A N 1
ATOM 535 C CA . SER A 1 71 ? -0.121 6.077 -4.714 1.00 69.69 71 SER A CA 1
ATOM 536 C C . SER A 1 71 ? -0.737 5.106 -3.720 1.00 69.69 71 SER A C 1
ATOM 538 O O . SER A 1 71 ? -1.449 5.507 -2.796 1.00 69.69 71 SER A O 1
ATOM 540 N N . ILE A 1 72 ? -0.424 3.822 -3.893 1.00 82.06 72 ILE A N 1
ATOM 541 C CA . ILE A 1 72 ? -0.790 2.789 -2.924 1.00 82.06 72 ILE A CA 1
ATOM 542 C C . ILE A 1 72 ? -0.156 3.183 -1.585 1.00 82.06 72 ILE A C 1
ATOM 544 O O . ILE A 1 72 ? 1.062 3.392 -1.553 1.00 82.06 72 ILE A O 1
ATOM 548 N N . PRO A 1 73 ? -0.919 3.290 -0.483 1.00 86.31 73 PRO A N 1
ATOM 549 C CA . PRO A 1 73 ? -0.340 3.611 0.810 1.00 86.31 73 PRO A CA 1
ATOM 550 C C . PRO A 1 73 ? 0.657 2.522 1.215 1.00 86.31 73 PRO A C 1
ATOM 552 O O . PRO A 1 73 ? 0.295 1.349 1.332 1.00 86.31 73 PRO A O 1
ATOM 555 N N . GLU A 1 74 ? 1.915 2.910 1.417 1.00 85.31 74 GLU A N 1
ATOM 556 C CA . GLU A 1 74 ? 2.994 2.015 1.824 1.00 85.31 74 GLU A CA 1
ATOM 557 C C . GLU A 1 74 ? 3.415 2.300 3.255 1.00 85.31 74 GLU A C 1
ATOM 559 O O . GLU A 1 74 ? 3.836 3.403 3.595 1.00 85.31 74 GLU A O 1
ATOM 564 N N . LEU A 1 75 ? 3.335 1.274 4.094 1.00 86.62 75 LEU A N 1
ATOM 565 C CA . LEU A 1 75 ? 3.768 1.335 5.477 1.00 86.62 75 LEU A CA 1
ATOM 566 C C . LEU A 1 75 ? 4.969 0.419 5.642 1.00 86.62 75 LEU A C 1
ATOM 568 O O . LEU A 1 75 ? 4.837 -0.803 5.779 1.00 86.62 75 LEU A O 1
ATOM 572 N N . LEU A 1 76 ? 6.153 1.028 5.592 1.00 82.19 76 LEU A N 1
ATOM 573 C CA . LEU A 1 76 ? 7.419 0.312 5.612 1.00 82.19 76 LEU A CA 1
ATOM 574 C C . LEU A 1 76 ? 8.001 0.265 7.021 1.00 82.19 76 LEU A C 1
ATOM 576 O O . LEU A 1 76 ? 8.110 1.258 7.742 1.00 82.19 76 LEU A O 1
ATOM 580 N N . PHE A 1 77 ? 8.422 -0.931 7.397 1.00 83.88 77 PHE A N 1
ATOM 581 C CA . PHE A 1 77 ? 9.174 -1.247 8.594 1.00 83.88 77 PHE A CA 1
ATOM 582 C C . PHE A 1 77 ? 8.496 -0.750 9.874 1.00 83.88 77 PHE A C 1
ATOM 584 O O . PHE A 1 77 ? 7.504 -1.320 10.326 1.00 83.88 77 PHE A O 1
ATOM 591 N N . GLU A 1 78 ? 9.023 0.313 10.469 1.00 80.19 78 GLU A N 1
ATOM 592 C CA . GLU A 1 78 ? 8.555 0.859 11.741 1.00 80.19 78 GLU A CA 1
ATOM 593 C C . GLU A 1 78 ? 7.280 1.679 11.589 1.00 80.19 78 GLU A C 1
ATOM 595 O O . GLU A 1 78 ? 6.531 1.823 12.550 1.00 80.19 78 GLU A O 1
ATOM 600 N N . GLN A 1 79 ? 7.001 2.150 10.372 1.00 78.69 79 GLN A N 1
ATOM 601 C CA . GLN A 1 79 ? 5.755 2.829 10.032 1.00 78.69 79 GLN A CA 1
ATOM 602 C C . GLN A 1 79 ? 4.593 1.836 9.904 1.00 78.69 79 GLN A C 1
ATOM 604 O O . GLN A 1 79 ? 3.435 2.235 10.010 1.00 78.69 79 GLN A O 1
ATOM 609 N N . CYS A 1 80 ? 4.879 0.535 9.751 1.00 85.69 80 CYS A N 1
ATOM 610 C CA . CYS A 1 80 ? 3.884 -0.537 9.759 1.00 85.69 80 CYS A CA 1
ATOM 611 C C . CYS A 1 80 ? 3.349 -0.787 11.181 1.00 85.69 80 CYS A C 1
ATOM 613 O O . CYS A 1 80 ? 3.631 -1.808 11.821 1.00 85.69 80 CYS A O 1
ATOM 615 N N . THR A 1 81 ? 2.572 0.171 11.683 1.00 88.62 81 THR A N 1
ATOM 616 C CA . THR A 1 81 ? 1.867 0.120 12.968 1.00 88.62 81 THR A CA 1
ATOM 617 C C . THR A 1 81 ? 0.366 -0.039 12.748 1.00 88.62 81 THR A C 1
ATOM 619 O O . THR A 1 81 ? -0.162 0.387 11.725 1.00 88.62 81 THR A O 1
ATOM 622 N N . ALA A 1 82 ? -0.350 -0.610 13.720 1.00 89.69 82 ALA A N 1
ATOM 623 C CA . ALA A 1 82 ? -1.805 -0.759 13.628 1.00 89.69 82 ALA A CA 1
ATOM 624 C C . ALA A 1 82 ? -2.524 0.593 13.426 1.00 89.69 82 ALA A C 1
ATOM 626 O O . ALA A 1 82 ? -3.472 0.680 12.646 1.00 89.69 82 ALA A O 1
ATOM 627 N N . GLY A 1 83 ? -2.033 1.656 14.077 1.00 91.50 83 GLY A N 1
ATOM 628 C CA . GLY A 1 83 ? -2.560 3.014 13.921 1.00 91.50 83 GLY A CA 1
ATOM 629 C C . GLY A 1 83 ? -2.378 3.547 12.502 1.00 91.50 83 GLY A C 1
ATOM 630 O O . GLY A 1 83 ? -3.347 3.978 11.886 1.00 91.50 83 GLY A O 1
ATOM 631 N N . ALA A 1 84 ? -1.169 3.433 11.949 1.00 89.19 84 ALA A N 1
ATOM 632 C CA . ALA A 1 84 ? -0.887 3.878 10.586 1.00 89.19 84 ALA A CA 1
ATOM 633 C C . ALA A 1 84 ? -1.662 3.067 9.534 1.00 89.19 84 ALA A C 1
ATOM 635 O O . ALA A 1 84 ? -2.195 3.641 8.589 1.00 89.19 84 ALA A O 1
ATOM 636 N N . ILE A 1 85 ? -1.791 1.747 9.726 1.00 91.12 85 ILE A N 1
ATOM 637 C CA . ILE A 1 85 ? -2.605 0.889 8.850 1.00 91.12 85 ILE A CA 1
ATOM 638 C C . ILE A 1 85 ? -4.050 1.374 8.849 1.00 91.12 85 ILE A C 1
ATOM 640 O O . ILE A 1 85 ? -4.639 1.540 7.788 1.00 91.12 85 ILE A O 1
ATOM 644 N N . THR A 1 86 ? -4.606 1.649 10.028 1.00 92.50 86 THR A N 1
ATOM 645 C CA . THR A 1 86 ? -5.979 2.146 10.163 1.00 92.50 86 THR A CA 1
ATOM 646 C C . THR A 1 86 ? -6.146 3.501 9.476 1.00 92.50 86 THR A C 1
ATOM 648 O O . THR A 1 86 ? -7.091 3.687 8.715 1.00 92.50 86 THR A O 1
ATOM 651 N N . GLN A 1 87 ? -5.203 4.423 9.678 1.00 91.56 87 GLN A N 1
ATOM 652 C CA . GLN A 1 87 ? -5.215 5.744 9.044 1.00 91.56 87 GLN A CA 1
ATOM 653 C C . GLN A 1 87 ? -5.122 5.677 7.515 1.00 91.56 87 GLN A C 1
ATOM 655 O O . GLN A 1 87 ? -5.746 6.487 6.840 1.00 91.56 87 GLN A O 1
ATOM 660 N N . ALA A 1 88 ? -4.382 4.712 6.967 1.00 89.50 88 ALA A N 1
ATOM 661 C CA . ALA A 1 88 ? -4.292 4.490 5.526 1.00 89.50 88 ALA A CA 1
ATOM 662 C C . ALA A 1 88 ? -5.522 3.759 4.956 1.00 89.50 88 ALA A C 1
ATOM 664 O O . ALA A 1 88 ? -5.934 4.013 3.827 1.00 89.50 88 ALA A O 1
ATOM 665 N N . ALA A 1 89 ? -6.113 2.847 5.730 1.00 91.88 89 ALA A N 1
ATOM 666 C CA . ALA A 1 89 ? -7.220 1.996 5.305 1.00 91.88 89 ALA A CA 1
ATOM 667 C C . ALA A 1 89 ? -8.588 2.691 5.370 1.00 91.88 89 ALA A C 1
ATOM 669 O O . ALA A 1 89 ? -9.413 2.489 4.479 1.00 91.88 89 ALA A O 1
ATOM 670 N N . LEU A 1 90 ? -8.845 3.490 6.413 1.00 93.31 90 LEU A N 1
ATOM 671 C CA . LEU A 1 90 ? -10.142 4.141 6.631 1.00 93.31 90 LEU A CA 1
ATOM 672 C C . LEU A 1 90 ? -10.583 5.015 5.448 1.00 93.31 90 LEU A C 1
ATOM 674 O O . LEU A 1 90 ? -11.699 4.806 4.973 1.00 93.31 90 LEU A O 1
ATOM 678 N N . PRO A 1 91 ? -9.736 5.899 4.885 1.00 90.88 91 PRO A N 1
ATOM 679 C CA . PRO A 1 91 ? -10.146 6.742 3.765 1.00 90.88 91 PRO A CA 1
ATOM 680 C C . PRO A 1 91 ? -10.569 5.917 2.539 1.00 90.88 91 PRO A C 1
ATOM 682 O O . PRO A 1 91 ? -11.568 6.220 1.891 1.00 90.88 91 PRO A O 1
ATOM 685 N N . LEU A 1 92 ? -9.882 4.798 2.279 1.00 89.94 92 LEU A N 1
ATOM 686 C CA . LEU A 1 92 ? -10.220 3.870 1.194 1.00 89.94 92 LEU A CA 1
ATOM 687 C C . LEU A 1 92 ? -11.513 3.079 1.458 1.00 89.94 92 LEU A C 1
ATOM 689 O O . LEU A 1 92 ? -12.179 2.654 0.517 1.00 89.94 92 LEU A O 1
ATOM 693 N N . LEU A 1 93 ? -11.881 2.857 2.721 1.00 91.94 93 LEU A N 1
ATOM 694 C CA . LEU A 1 93 ? -13.115 2.157 3.092 1.00 91.94 93 LEU A CA 1
ATOM 695 C C . LEU A 1 93 ? -14.335 3.080 3.127 1.00 91.94 93 LEU A C 1
ATOM 697 O O . LEU A 1 93 ? -15.440 2.625 2.813 1.00 91.94 93 LEU A O 1
ATOM 701 N N . GLU A 1 94 ? -14.134 4.332 3.529 1.00 93.25 94 GLU A N 1
ATOM 702 C CA . GLU A 1 94 ? -15.182 5.325 3.767 1.00 93.25 94 GLU A CA 1
ATOM 703 C C . GLU A 1 94 ? -15.466 6.190 2.535 1.00 93.25 94 GLU A C 1
ATOM 705 O O . GLU A 1 94 ? -16.603 6.620 2.343 1.00 93.25 94 GLU A O 1
ATOM 710 N N . CYS A 1 95 ? -14.470 6.409 1.667 1.00 91.50 95 CYS A N 1
ATOM 711 C CA . CYS A 1 95 ? -14.594 7.248 0.480 1.00 91.50 95 CYS A CA 1
ATOM 712 C C . CYS A 1 95 ? -14.441 6.430 -0.818 1.00 91.50 95 CYS A C 1
ATOM 714 O O . CYS A 1 95 ? -13.320 6.179 -1.273 1.00 91.50 95 CYS A O 1
ATOM 716 N N . PRO A 1 96 ? -15.556 6.065 -1.488 1.00 89.44 96 PRO A N 1
ATOM 717 C CA . PRO A 1 96 ?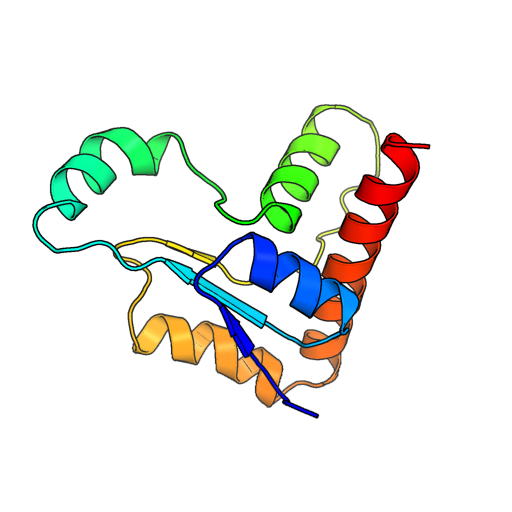 -15.515 5.325 -2.751 1.00 89.44 96 PRO A CA 1
ATOM 718 C C . PRO A 1 96 ? -14.703 6.023 -3.846 1.00 89.44 96 PRO A C 1
ATOM 720 O O . PRO A 1 96 ? -14.044 5.355 -4.636 1.00 89.44 96 PRO A O 1
ATOM 723 N N . ALA A 1 97 ? -14.710 7.359 -3.878 1.00 89.19 97 ALA A N 1
ATOM 724 C CA . ALA A 1 97 ? -13.944 8.128 -4.856 1.00 89.19 97 ALA A CA 1
ATOM 725 C C . ALA A 1 97 ? -12.427 7.940 -4.679 1.00 89.19 97 ALA A C 1
ATOM 727 O O . ALA A 1 97 ? -11.712 7.787 -5.663 1.00 89.19 97 ALA A O 1
ATOM 728 N N . GLN A 1 98 ? -11.934 7.886 -3.436 1.00 87.50 98 GLN A N 1
ATOM 729 C CA . GLN A 1 98 ? -10.515 7.636 -3.159 1.00 87.50 98 GLN A CA 1
ATOM 730 C C . GLN A 1 98 ? -10.121 6.192 -3.477 1.00 87.50 98 GLN A C 1
ATOM 732 O O . GLN A 1 98 ? -9.058 5.950 -4.048 1.00 87.50 98 GLN A O 1
ATOM 737 N N . ALA A 1 99 ? -10.998 5.237 -3.159 1.00 89.19 99 ALA A N 1
ATOM 738 C CA . ALA A 1 99 ? -10.806 3.836 -3.514 1.00 89.19 99 ALA A CA 1
ATOM 739 C C . ALA A 1 99 ? -10.687 3.644 -5.035 1.00 89.19 99 ALA A C 1
ATOM 741 O O . ALA A 1 99 ? -9.763 2.973 -5.496 1.00 89.19 99 ALA A O 1
ATOM 742 N N . LEU A 1 100 ? -11.589 4.267 -5.801 1.00 89.31 100 LEU A N 1
ATOM 743 C CA . LEU A 1 100 ? -11.582 4.233 -7.264 1.00 89.31 100 LEU A CA 1
ATOM 744 C C . LEU A 1 100 ? -10.344 4.914 -7.846 1.00 89.31 100 LEU A C 1
ATOM 746 O O . LEU A 1 100 ? -9.669 4.307 -8.671 1.00 89.31 100 LEU A O 1
ATOM 750 N N . ALA A 1 101 ? -9.999 6.111 -7.364 1.00 87.88 101 ALA A N 1
ATOM 751 C CA . ALA A 1 101 ? -8.824 6.844 -7.831 1.00 87.88 101 ALA A CA 1
ATOM 752 C C . ALA A 1 101 ? -7.530 6.036 -7.651 1.00 87.88 101 ALA A C 1
ATOM 754 O O . ALA A 1 101 ? -6.710 5.962 -8.562 1.00 87.88 101 ALA A O 1
ATOM 755 N N . GLN A 1 102 ? -7.361 5.372 -6.503 1.00 90.19 102 GLN A N 1
ATOM 756 C CA . GLN A 1 102 ? -6.221 4.482 -6.279 1.00 90.19 102 GLN A CA 1
ATOM 757 C C . GLN A 1 102 ? -6.235 3.280 -7.232 1.00 90.19 102 GLN A C 1
ATOM 759 O O . GLN A 1 102 ? -5.191 2.883 -7.750 1.00 90.19 102 GLN A O 1
ATOM 764 N N . VAL A 1 103 ? -7.392 2.647 -7.419 1.00 89.94 103 VAL A N 1
ATOM 765 C CA . VAL A 1 103 ? -7.519 1.475 -8.293 1.00 89.94 103 VAL A CA 1
ATOM 766 C C . VAL A 1 103 ? -7.172 1.835 -9.735 1.00 89.94 103 VAL A C 1
ATOM 768 O O . VAL A 1 103 ? -6.443 1.094 -10.389 1.00 89.94 103 VAL A O 1
ATOM 771 N N . GLU A 1 104 ? -7.651 2.979 -10.219 1.00 88.12 104 GLU A N 1
ATOM 772 C CA . GLU A 1 104 ? -7.337 3.496 -11.552 1.00 88.12 104 GLU A CA 1
ATOM 773 C C . GLU A 1 104 ? -5.852 3.819 -11.697 1.00 88.12 104 GLU A C 1
ATOM 775 O O . GLU A 1 104 ? -5.227 3.380 -12.660 1.00 88.12 104 GLU A O 1
ATOM 780 N N . ALA A 1 105 ? -5.275 4.496 -10.703 1.00 84.00 105 ALA A N 1
ATOM 781 C CA . ALA A 1 105 ? -3.846 4.777 -10.635 1.00 84.00 105 ALA A CA 1
ATOM 782 C C . ALA A 1 105 ? -2.987 3.502 -10.627 1.00 84.00 105 ALA A C 1
ATOM 784 O O . ALA A 1 105 ? -1.943 3.443 -11.264 1.00 84.00 105 ALA A O 1
ATOM 785 N N . SER A 1 106 ? -3.418 2.459 -9.919 1.00 82.81 106 SER A N 1
ATOM 786 C CA . SER A 1 106 ? -2.674 1.196 -9.849 1.00 82.81 106 SER A CA 1
ATOM 787 C C . SER A 1 106 ? -2.790 0.395 -11.149 1.00 82.81 106 SER A C 1
ATOM 789 O O . SER A 1 106 ? -1.824 -0.241 -11.569 1.00 82.81 106 SER A O 1
ATOM 791 N N . ALA A 1 107 ? -3.962 0.422 -11.789 1.00 83.38 107 ALA A N 1
ATOM 792 C CA . ALA A 1 107 ? -4.205 -0.263 -13.054 1.00 83.38 107 ALA A CA 1
ATOM 793 C C . ALA A 1 107 ? -3.429 0.379 -14.213 1.00 83.38 107 ALA A C 1
ATOM 795 O O . ALA A 1 107 ? -2.824 -0.342 -15.000 1.00 83.38 107 ALA A O 1
ATOM 796 N N . SER A 1 108 ? -3.373 1.713 -14.285 1.00 80.56 108 SER A N 1
ATOM 797 C CA . SER A 1 108 ? -2.635 2.409 -15.349 1.00 80.56 108 SER A CA 1
ATOM 798 C C . SER A 1 108 ? -1.136 2.102 -15.319 1.00 80.56 108 SER A C 1
ATOM 800 O O . SER A 1 108 ? -0.517 1.928 -16.368 1.00 80.56 108 SER A O 1
ATOM 802 N N . VAL A 1 109 ? -0.549 1.968 -14.125 1.00 77.50 109 VAL A N 1
ATOM 803 C CA . VAL A 1 109 ? 0.860 1.577 -13.978 1.00 77.50 109 VAL A CA 1
ATOM 804 C C . VAL A 1 109 ? 1.092 0.133 -14.424 1.00 77.50 109 VAL A C 1
ATOM 806 O O . VAL A 1 109 ? 2.117 -0.165 -15.038 1.00 77.50 109 VAL A O 1
ATOM 809 N N . LEU A 1 110 ? 0.143 -0.766 -14.155 1.00 79.44 110 LEU A N 1
ATOM 810 C CA . LEU A 1 110 ? 0.218 -2.143 -14.638 1.00 79.44 110 LEU A CA 1
ATOM 811 C C . LEU A 1 110 ? 0.138 -2.209 -16.171 1.00 79.44 110 LEU A C 1
ATOM 813 O O . LEU A 1 110 ? 0.927 -2.924 -16.783 1.00 79.44 110 LEU A O 1
ATOM 817 N N . ASP A 1 111 ? -0.753 -1.436 -16.793 1.00 79.94 111 ASP A N 1
ATOM 818 C CA . ASP A 1 111 ? -0.863 -1.368 -18.255 1.00 79.94 111 ASP A CA 1
ATOM 819 C C . ASP A 1 111 ? 0.432 -0.833 -18.889 1.00 79.94 111 ASP A C 1
ATOM 821 O O . ASP A 1 111 ? 0.927 -1.386 -19.875 1.00 79.94 111 ASP A O 1
ATOM 825 N N . ALA A 1 112 ? 1.039 0.192 -18.279 1.00 76.69 112 ALA A N 1
ATOM 826 C CA . ALA A 1 112 ? 2.324 0.732 -18.715 1.00 76.69 112 ALA A CA 1
ATOM 827 C C . ALA A 1 112 ? 3.451 -0.317 -18.652 1.00 76.69 112 ALA A C 1
ATOM 829 O O . ALA A 1 112 ? 4.268 -0.386 -19.571 1.00 76.69 112 ALA A O 1
ATOM 830 N N . LEU A 1 113 ? 3.477 -1.158 -17.611 1.00 73.50 113 LEU A N 1
ATOM 831 C CA . LEU A 1 113 ? 4.426 -2.272 -17.505 1.00 73.50 113 LEU A CA 1
ATOM 832 C C . LEU A 1 113 ? 4.244 -3.291 -18.629 1.00 73.50 113 LEU A C 1
ATOM 834 O O . LEU A 1 113 ? 5.206 -3.616 -19.315 1.00 73.50 113 LEU A O 1
ATOM 838 N N . VAL A 1 114 ? 3.012 -3.760 -18.841 1.00 77.50 114 VAL A N 1
ATOM 839 C CA . VAL A 1 114 ? 2.711 -4.781 -19.856 1.00 77.50 114 VAL A CA 1
ATOM 840 C C . VAL A 1 114 ? 3.050 -4.284 -21.264 1.00 77.50 114 VAL A C 1
ATOM 842 O O . VAL A 1 114 ? 3.565 -5.045 -22.076 1.00 77.50 114 VAL A O 1
ATOM 845 N N . SER A 1 115 ? 2.808 -3.001 -21.551 1.00 75.19 115 SER A N 1
ATOM 846 C CA . SER A 1 115 ? 3.085 -2.404 -22.865 1.00 75.19 115 SER A CA 1
ATOM 847 C C . SER A 1 115 ? 4.573 -2.244 -23.206 1.00 75.19 115 SER A C 1
ATOM 849 O O . SER A 1 115 ? 4.897 -2.063 -24.374 1.00 75.19 115 SER A O 1
ATOM 851 N N . ARG A 1 116 ? 5.477 -2.291 -22.216 1.00 60.09 116 ARG A N 1
ATOM 852 C CA . ARG A 1 116 ? 6.933 -2.190 -22.436 1.00 60.09 116 ARG A CA 1
ATOM 853 C C . ARG A 1 116 ? 7.590 -3.523 -22.797 1.00 60.09 116 ARG A C 1
ATOM 855 O O . ARG A 1 116 ? 8.680 -3.503 -23.360 1.00 60.09 116 ARG A O 1
ATOM 862 N N . ASP A 1 117 ? 6.946 -4.640 -22.468 1.00 56.00 117 ASP A N 1
ATOM 863 C CA . ASP A 1 117 ? 7.446 -5.995 -22.740 1.00 56.00 117 ASP A CA 1
ATOM 864 C C . ASP A 1 117 ? 6.933 -6.570 -24.083 1.00 56.00 117 ASP A C 1
ATOM 866 O O . ASP A 1 117 ? 7.258 -7.711 -24.421 1.00 56.00 117 ASP A O 1
ATOM 870 N N . ALA A 1 118 ? 6.134 -5.802 -24.838 1.00 47.81 118 ALA A N 1
ATOM 871 C CA . ALA A 1 118 ? 5.574 -6.157 -26.150 1.00 47.81 118 ALA A CA 1
ATOM 872 C C . ALA A 1 118 ? 6.348 -5.501 -27.304 1.00 47.81 118 ALA A C 1
ATOM 874 O O . ALA A 1 118 ? 6.535 -6.186 -28.337 1.00 47.81 118 ALA A O 1
#

Organism: NCBI:txid156173

Nearest PDB structures (foldseek):
  6bk3-assembly1_A  TM=2.461E-01  e=4.022E+00  Oryza sativa Japonica Group
  6bk2-assembly1_A  TM=2.456E-01  e=4.022E+00  Oryza sativa Japonica Group
  2r86-assembly1_A  TM=1.901E-01  e=5.430E+00  Pyrococcus furiosus
  2r85-assembly1_A  TM=1.749E-01  e=6.122E+00  Pyrococcus furiosus

InterPro domains:
  IPR003835 Glycosyl transferase, family 19 [PF02684] (2-106)
  IPR003835 Glycosyl transferase, family 19 [PTHR30372] (2-113)

Radius of gyration: 14.8 Å; Cα contacts (8 Å, |Δi|>4): 138; chains: 1; bounding box: 37×26×42 Å

Mean predicted aligned error: 8.72 Å

pLDDT: mean 75.33, std 16.11, range [32.75, 93.31]

Secondary structure (DSSP, 8-state):
--S-EE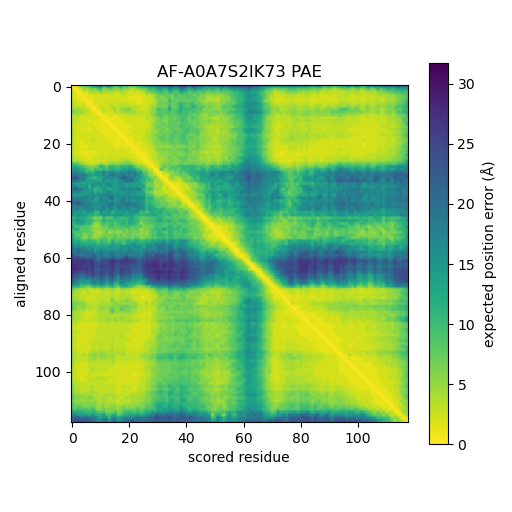E-SHHHHHHHHHTT--EEEEEPPPTTTHHHIIIIITTT-S--SHHHHHHHHHHHHS--------PPPEEEGGG--HHHHHHHHHHHHH-HHHHHHHHHHHHHHHHHHHHH--

Foldseek 3Di:
DDLEEEDADQVVLLVCLVVLHQYAHAHEDDPVCLVVCVPPVVVPDPDDHPLVVCVVVVVVPDDDDDDPQLERHYQHYPSRDPVNCCVNVVCSNPPVVSSNSNSVSSNVSSVVVVVVVD